Protein AF-A0A924BL95-F1 (afdb_monomer_lite)

pLDDT: mean 71.08, std 19.78, range [22.72, 91.12]

Secondary structure (DSSP, 8-state):
-HHHHHHHHHHHHHHHH-HHHHHHHHT---HHHHHHHHHHTTS-GGG--HHHHHHHHHHHTS--HHHHHHHHHHHHHHHHHHHHHH--HHHHHHHHHHHHHHHHHSS-HHHHHHHHHHHHHHHHHHTTS-----S-----------TTSHHHHTTS--

Foldseek 3Di:
DLLLVLLVVLVVCCCVPPVPLQCVLQVHPPPVVSVVLSVLLSDDPVPDDPVSVVSLVSLCVRPGPSSVSSVLSVQVVVLVVVCVVVVDPVSSVVSLVVSLVVQCPDPRVSSNVSSVVVVVVVVVVCVVPDDDDPDDDDDDDDDDDDDPVVVVVPPPDD

Sequence (158 aa):
AMAVDAMDKVRQTEMRDDPGAVTKALGTTDRKTLKGLMWSMRKNPRGWSQRQANTMHWLQHSGLKSARAWRLKMALREVYARAAVTNDQHLARTDLCAWLSWARRTRLEACRKLAKTLSDRAEAGGRRQLSWPPGDNYPGRWRRGNVLMVRVMFLFFP

Structure (mmCIF, N/CA/C/O backbone):
data_AF-A0A924BL95-F1
#
_entry.id   AF-A0A924BL95-F1
#
loop_
_atom_site.group_PDB
_atom_site.id
_atom_site.type_symbol
_atom_site.label_atom_id
_atom_site.label_alt_id
_atom_site.label_comp_id
_atom_site.label_asym_id
_atom_site.label_entity_id
_atom_site.label_seq_id
_atom_site.pdbx_PDB_ins_code
_atom_site.Cartn_x
_atom_site.Cartn_y
_atom_site.Cartn_z
_atom_site.occupancy
_atom_site.B_iso_or_equiv
_atom_site.auth_seq_id
_atom_site.auth_comp_id
_atom_site.auth_asym_id
_atom_site.auth_atom_id
_atom_site.pdbx_PDB_model_num
ATOM 1 N N . ALA A 1 1 ? 3.548 9.789 -4.641 1.00 65.25 1 ALA A N 1
ATOM 2 C CA . ALA A 1 1 ? 2.148 10.166 -4.345 1.00 65.25 1 ALA A CA 1
ATOM 3 C C . ALA A 1 1 ? 1.212 8.946 -4.335 1.00 65.25 1 ALA A C 1
ATOM 5 O O . ALA A 1 1 ? 0.928 8.435 -3.262 1.00 65.25 1 ALA A O 1
ATOM 6 N N . MET A 1 2 ? 0.867 8.356 -5.488 1.00 82.25 2 MET A N 1
ATOM 7 C CA . MET A 1 2 ? -0.244 7.384 -5.614 1.00 82.25 2 MET A CA 1
ATOM 8 C C . MET A 1 2 ? -0.215 6.145 -4.699 1.00 82.25 2 MET A C 1
ATOM 10 O O . MET A 1 2 ? -1.260 5.705 -4.227 1.00 82.25 2 MET A O 1
ATOM 14 N N . ALA A 1 3 ? 0.959 5.563 -4.436 1.00 82.12 3 ALA A N 1
ATOM 15 C CA . ALA A 1 3 ? 1.065 4.393 -3.558 1.00 82.12 3 ALA A CA 1
ATOM 16 C C . ALA A 1 3 ? 0.821 4.735 -2.078 1.00 82.12 3 ALA A C 1
ATOM 18 O O . ALA A 1 3 ? 0.248 3.935 -1.338 1.00 82.12 3 ALA A O 1
ATOM 19 N N . VAL A 1 4 ? 1.227 5.938 -1.656 1.00 84.06 4 VAL A N 1
ATOM 20 C CA . VAL A 1 4 ? 0.926 6.466 -0.318 1.00 84.06 4 VAL A CA 1
ATOM 21 C C . VAL A 1 4 ? -0.572 6.739 -0.205 1.00 84.06 4 VAL A C 1
ATOM 23 O O . VAL A 1 4 ? -1.169 6.342 0.789 1.00 84.06 4 VAL A O 1
ATOM 26 N N . ASP A 1 5 ? -1.188 7.313 -1.241 1.00 86.81 5 ASP A N 1
ATOM 27 C CA . ASP A 1 5 ? -2.624 7.625 -1.255 1.00 86.81 5 ASP A CA 1
ATOM 28 C C . ASP A 1 5 ? -3.493 6.362 -1.226 1.00 86.81 5 ASP A C 1
ATOM 30 O O . ASP A 1 5 ? -4.484 6.295 -0.499 1.00 86.81 5 ASP A O 1
ATOM 34 N N . ALA A 1 6 ? -3.113 5.326 -1.981 1.00 88.12 6 ALA A N 1
ATOM 35 C CA . ALA A 1 6 ? -3.808 4.042 -1.964 1.00 88.12 6 ALA A CA 1
ATOM 36 C C . ALA A 1 6 ? -3.752 3.387 -0.575 1.00 88.12 6 ALA A C 1
ATOM 38 O O . ALA A 1 6 ? -4.776 2.931 -0.070 1.00 88.12 6 ALA A O 1
ATOM 39 N N . MET A 1 7 ? -2.577 3.388 0.064 1.00 89.88 7 MET A N 1
ATOM 40 C CA . MET A 1 7 ? -2.417 2.920 1.442 1.00 89.88 7 MET A CA 1
ATOM 41 C C . MET A 1 7 ? -3.247 3.767 2.418 1.00 89.88 7 MET A C 1
ATOM 43 O O . MET A 1 7 ? -3.901 3.217 3.302 1.00 89.88 7 MET A O 1
ATOM 47 N N . ASP A 1 8 ? -3.263 5.093 2.252 1.00 88.62 8 ASP A N 1
ATOM 48 C CA . ASP A 1 8 ? -4.007 5.981 3.143 1.00 88.62 8 ASP A CA 1
ATOM 49 C C . ASP A 1 8 ? -5.520 5.777 3.050 1.00 88.62 8 ASP A C 1
ATOM 51 O O . ASP A 1 8 ? -6.200 5.808 4.070 1.00 88.62 8 ASP A O 1
ATOM 55 N N . LYS A 1 9 ? -6.047 5.479 1.858 1.00 91.12 9 LYS A N 1
ATOM 56 C CA . LYS A 1 9 ? -7.458 5.106 1.681 1.00 91.12 9 LYS A CA 1
ATOM 57 C C . LYS A 1 9 ? -7.811 3.820 2.426 1.00 91.12 9 LYS A C 1
ATOM 59 O O . LYS A 1 9 ? -8.839 3.784 3.099 1.00 91.12 9 LYS A O 1
ATOM 64 N N . VAL A 1 10 ? -6.959 2.787 2.361 1.00 90.38 10 VAL A N 1
ATOM 65 C CA . VAL A 1 10 ? -7.163 1.546 3.142 1.00 90.38 10 VAL A CA 1
ATOM 66 C C . VAL A 1 10 ? -7.183 1.862 4.630 1.00 90.38 10 VAL A C 1
ATOM 68 O O . VAL A 1 10 ? -8.068 1.404 5.344 1.00 90.38 10 VAL A O 1
ATOM 71 N N . ARG A 1 11 ? -6.253 2.707 5.072 1.00 89.38 11 ARG A N 1
ATOM 72 C CA . ARG A 1 11 ? -6.160 3.145 6.457 1.00 89.38 11 ARG A CA 1
ATOM 73 C C . ARG A 1 11 ? -7.400 3.875 6.952 1.00 89.38 11 ARG A C 1
ATOM 75 O O . ARG A 1 11 ? -7.882 3.587 8.043 1.00 89.38 11 ARG A O 1
ATOM 82 N N . GLN A 1 12 ? -7.873 4.854 6.190 1.00 88.94 12 GLN A N 1
ATOM 83 C CA . GLN A 1 12 ? -9.066 5.619 6.546 1.00 88.94 12 GLN A CA 1
ATOM 84 C C . GLN A 1 12 ? -10.300 4.714 6.600 1.00 88.94 12 GLN A C 1
ATOM 86 O O . GLN A 1 12 ? -11.090 4.824 7.530 1.00 88.94 12 GLN A O 1
ATOM 91 N N . THR A 1 13 ? -10.416 3.790 5.643 1.00 90.19 13 THR A N 1
ATOM 92 C CA . THR A 1 13 ? -11.509 2.812 5.580 1.00 90.19 13 THR A CA 1
ATOM 93 C C . THR A 1 13 ? -11.476 1.873 6.783 1.00 90.19 13 THR A C 1
ATOM 95 O O . THR A 1 13 ? -12.479 1.716 7.459 1.00 90.19 13 THR A O 1
ATOM 98 N N . GLU A 1 14 ? -10.314 1.306 7.117 1.00 87.94 14 GLU A N 1
ATOM 99 C CA . GLU A 1 14 ? -10.175 0.403 8.265 1.00 87.94 14 GLU A CA 1
ATOM 100 C C . GLU A 1 14 ? -10.444 1.107 9.601 1.00 87.94 14 GLU A C 1
ATOM 102 O O . GLU A 1 14 ? -11.146 0.558 10.436 1.00 87.94 14 GLU A O 1
ATOM 107 N N . MET A 1 15 ? -9.972 2.344 9.786 1.00 85.88 15 MET A N 1
ATOM 108 C CA . MET A 1 15 ? -10.283 3.120 10.995 1.00 85.88 15 MET A CA 1
ATOM 109 C C . MET A 1 15 ? -11.765 3.482 11.129 1.00 85.88 15 MET A C 1
ATOM 111 O O . MET A 1 15 ? -12.234 3.696 12.244 1.00 85.88 15 MET A O 1
ATOM 115 N N . ARG A 1 16 ? -12.484 3.605 10.010 1.00 87.19 16 ARG A N 1
ATOM 116 C CA . ARG A 1 16 ? -13.921 3.893 9.999 1.00 87.19 16 ARG A CA 1
ATOM 117 C C . ARG A 1 16 ? -14.741 2.632 10.254 1.00 87.19 16 ARG A C 1
ATOM 119 O O . ARG A 1 16 ? -15.666 2.673 11.054 1.00 87.19 16 ARG A O 1
ATOM 126 N N . ASP A 1 17 ? -14.406 1.549 9.563 1.00 88.50 17 ASP A N 1
ATOM 127 C CA . ASP A 1 17 ? -15.214 0.331 9.533 1.00 88.50 17 ASP A CA 1
ATOM 128 C C . ASP A 1 17 ? -14.891 -0.604 10.713 1.00 88.50 17 ASP A C 1
ATOM 130 O O . ASP A 1 17 ? -15.770 -1.316 11.185 1.00 88.50 17 ASP A O 1
ATOM 134 N N . ASP A 1 18 ? -13.641 -0.613 11.193 1.00 86.00 18 ASP A N 1
ATOM 135 C CA . ASP A 1 18 ? -13.181 -1.509 12.261 1.00 86.00 18 ASP A CA 1
ATOM 136 C C . ASP A 1 18 ? -12.135 -0.846 13.187 1.00 86.00 18 ASP A C 1
ATOM 138 O O . ASP A 1 18 ? -10.962 -1.242 13.239 1.00 86.00 18 ASP A O 1
ATOM 142 N N . PRO A 1 19 ? -12.529 0.188 13.956 1.00 83.81 19 PRO A N 1
ATOM 143 C CA . PRO A 1 19 ? -11.633 0.814 14.924 1.00 83.81 19 PRO A CA 1
ATOM 144 C C . PRO A 1 19 ? -11.207 -0.153 16.043 1.00 83.81 19 PRO A C 1
ATOM 146 O O . PRO A 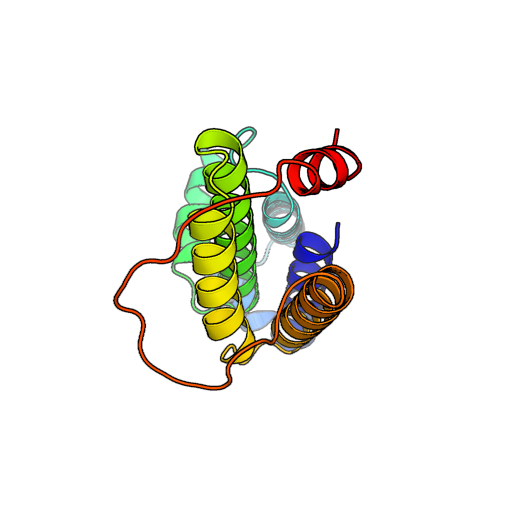1 19 ? -10.116 -0.001 16.593 1.00 83.81 19 PRO A O 1
ATOM 149 N N . GLY A 1 20 ? -12.036 -1.155 16.367 1.00 84.25 20 GLY A N 1
ATOM 150 C CA . GLY A 1 20 ? -11.777 -2.139 17.421 1.00 84.25 20 GLY A CA 1
ATOM 151 C C . GLY A 1 20 ? -10.634 -3.099 17.085 1.00 84.25 20 GLY A C 1
ATOM 152 O O . GLY A 1 20 ? -9.781 -3.362 17.933 1.00 84.25 20 GLY A O 1
ATOM 153 N N . ALA A 1 21 ? -10.543 -3.579 15.841 1.00 83.25 21 ALA A N 1
ATOM 154 C CA . ALA A 1 21 ? -9.395 -4.374 15.413 1.00 83.25 21 ALA A CA 1
ATOM 155 C C . ALA A 1 21 ? -8.095 -3.568 15.467 1.00 83.25 21 ALA A C 1
ATOM 157 O O . ALA A 1 21 ? -7.050 -4.116 15.822 1.00 83.25 21 ALA A O 1
ATOM 158 N N . VAL A 1 22 ? -8.150 -2.267 15.164 1.00 80.94 22 VAL A N 1
ATOM 159 C CA . VAL A 1 22 ? -6.969 -1.399 15.204 1.00 80.94 22 VAL A CA 1
ATOM 160 C C . VAL A 1 22 ? -6.486 -1.172 16.635 1.00 80.94 22 VAL A C 1
ATOM 162 O O . VAL A 1 22 ? -5.290 -1.313 16.893 1.00 80.94 22 VAL A O 1
ATOM 165 N N . THR A 1 23 ? -7.384 -0.874 17.579 1.00 83.38 23 THR A N 1
ATOM 166 C CA . THR A 1 23 ? -7.005 -0.729 18.995 1.00 83.38 23 THR A CA 1
ATOM 167 C C . THR A 1 23 ? -6.501 -2.044 19.581 1.00 83.38 23 THR A C 1
ATOM 169 O O . THR A 1 23 ? -5.477 -2.047 20.264 1.00 83.38 23 THR A O 1
ATOM 172 N N . LYS A 1 24 ? -7.144 -3.173 19.248 1.00 85.12 24 LYS A N 1
ATOM 173 C CA . LYS A 1 24 ? -6.713 -4.518 19.660 1.00 85.12 24 LYS A CA 1
ATOM 174 C C . LYS A 1 24 ? -5.323 -4.866 19.129 1.00 85.12 24 LYS A C 1
ATOM 176 O O . LYS A 1 24 ? -4.483 -5.333 19.890 1.00 85.12 24 LYS A O 1
ATOM 181 N N . ALA A 1 25 ? -5.063 -4.624 17.845 1.00 80.81 25 ALA A N 1
ATOM 182 C CA . ALA A 1 25 ? -3.774 -4.919 17.219 1.00 80.81 25 ALA A CA 1
ATOM 183 C C . ALA A 1 25 ? -2.632 -4.044 17.754 1.00 80.81 25 ALA A C 1
ATOM 185 O O . ALA A 1 25 ? -1.482 -4.474 17.763 1.00 80.81 25 ALA A O 1
ATOM 186 N N . LEU A 1 26 ? -2.941 -2.817 18.176 1.00 76.38 26 LEU A N 1
ATOM 187 C CA . LEU A 1 26 ? -1.956 -1.869 18.695 1.00 76.38 26 LEU A CA 1
ATOM 188 C C . LEU A 1 26 ? -1.823 -1.905 20.223 1.00 76.38 26 LEU A C 1
ATOM 190 O O . LEU A 1 26 ? -0.928 -1.253 20.756 1.00 76.38 26 LEU A O 1
ATOM 194 N N . GLY A 1 27 ? -2.694 -2.639 20.925 1.00 79.25 27 GLY A N 1
ATOM 195 C CA . GLY A 1 27 ? -2.685 -2.744 22.386 1.00 79.25 27 GLY A CA 1
ATOM 196 C C . GLY A 1 27 ? -2.891 -1.403 23.095 1.00 79.25 27 GLY A C 1
ATOM 197 O O . GLY A 1 27 ? -2.485 -1.241 24.242 1.00 79.25 27 GLY A O 1
ATOM 198 N N . THR A 1 28 ? -3.469 -0.413 22.409 1.00 77.31 28 THR A N 1
ATOM 199 C CA . THR A 1 28 ? -3.665 0.931 22.950 1.00 77.31 28 THR A CA 1
ATOM 200 C C . THR A 1 28 ? -4.964 1.546 22.451 1.00 77.31 28 THR A C 1
ATOM 202 O O . THR A 1 28 ? -5.339 1.428 21.283 1.00 77.31 28 THR A O 1
ATOM 205 N N . THR A 1 29 ? -5.645 2.234 23.360 1.00 79.25 29 THR A N 1
ATOM 206 C CA . THR A 1 29 ? -6.827 3.055 23.084 1.00 79.25 29 THR A CA 1
ATOM 207 C C . THR A 1 29 ? -6.487 4.545 23.032 1.00 79.25 29 THR A C 1
ATOM 209 O O . THR A 1 29 ? -7.352 5.355 22.692 1.00 79.25 29 THR A O 1
ATOM 212 N N . ASP A 1 30 ? -5.232 4.930 23.310 1.00 83.94 30 ASP A N 1
ATOM 213 C CA . ASP A 1 30 ? -4.817 6.329 23.257 1.00 83.94 30 ASP A CA 1
ATOM 214 C C . ASP A 1 30 ? -4.840 6.848 21.815 1.00 83.94 30 ASP A C 1
ATOM 216 O O . ASP A 1 30 ? -4.009 6.518 20.962 1.00 83.94 30 ASP A O 1
ATOM 220 N N . ARG A 1 31 ? -5.790 7.746 21.557 1.00 79.69 31 ARG A N 1
ATOM 221 C CA . ARG A 1 31 ? -6.015 8.355 20.248 1.00 79.69 31 ARG A CA 1
ATOM 222 C C . ARG A 1 31 ? -4.790 9.117 19.737 1.00 79.69 31 ARG A C 1
ATOM 224 O O . ARG A 1 31 ? -4.595 9.158 18.519 1.00 79.69 31 ARG A O 1
ATOM 231 N N . LYS A 1 32 ? -3.976 9.726 20.610 1.00 82.62 32 LYS A N 1
ATOM 232 C CA . LYS A 1 32 ? -2.763 10.449 20.184 1.00 82.62 32 LYS A CA 1
ATOM 233 C C . LYS A 1 32 ? -1.706 9.471 19.678 1.00 82.62 32 LYS A C 1
ATOM 235 O O . LYS A 1 32 ? -1.202 9.654 18.568 1.00 82.62 32 LYS A O 1
ATOM 240 N N . THR A 1 33 ? -1.446 8.405 20.431 1.00 78.94 33 THR A N 1
ATOM 241 C CA . THR A 1 33 ? -0.533 7.326 20.035 1.00 78.94 33 THR A CA 1
ATOM 242 C C . THR A 1 33 ? -0.994 6.652 18.743 1.00 78.94 33 THR A C 1
ATOM 244 O O . THR A 1 33 ? -0.213 6.556 17.797 1.00 78.94 33 THR A O 1
ATOM 247 N N . LEU A 1 34 ? -2.279 6.293 18.631 1.00 78.38 34 LEU A N 1
ATOM 248 C CA . LEU A 1 34 ? -2.850 5.709 17.410 1.00 78.38 34 LEU A CA 1
ATOM 249 C C . LEU A 1 34 ? -2.634 6.614 16.191 1.00 78.38 34 LEU A C 1
ATOM 251 O O . LEU A 1 34 ? -2.121 6.169 15.165 1.00 78.38 34 LEU A O 1
ATOM 255 N N . LYS A 1 35 ? -2.968 7.907 16.294 1.00 79.00 35 LYS A N 1
ATOM 256 C CA . LYS A 1 35 ? -2.757 8.867 15.199 1.00 79.00 35 LYS A CA 1
ATOM 257 C C . LYS A 1 35 ? -1.278 9.014 14.839 1.00 79.00 35 LYS A C 1
ATOM 259 O O . LYS A 1 35 ? -0.956 9.043 13.653 1.00 79.00 35 LYS A O 1
ATOM 264 N N . GLY A 1 36 ? -0.389 9.072 15.830 1.00 81.69 36 GLY A N 1
ATOM 265 C CA . GLY A 1 36 ? 1.057 9.157 15.616 1.00 81.69 36 GLY A CA 1
ATOM 266 C C . GLY A 1 36 ? 1.618 7.944 14.867 1.00 81.69 36 GLY A C 1
ATOM 267 O O . GLY A 1 36 ? 2.396 8.108 13.927 1.00 81.69 36 GLY A O 1
ATOM 268 N N . LEU A 1 37 ? 1.168 6.737 15.218 1.00 76.19 37 LEU A N 1
ATOM 269 C CA . LEU A 1 37 ? 1.545 5.487 14.547 1.00 76.19 37 LEU A CA 1
ATOM 270 C C . LEU A 1 37 ? 0.978 5.393 13.128 1.00 76.19 37 LEU A C 1
ATOM 272 O O . LEU A 1 37 ? 1.675 5.046 12.177 1.00 76.19 37 LEU A O 1
ATOM 276 N N . MET A 1 38 ? -0.277 5.785 12.945 1.00 78.62 38 MET A N 1
ATOM 277 C CA . MET A 1 38 ? -0.883 5.848 11.618 1.00 78.62 38 MET A CA 1
ATOM 278 C C . MET A 1 38 ? -0.190 6.874 10.715 1.00 78.62 38 MET A C 1
ATOM 280 O O . MET A 1 38 ? -0.079 6.671 9.504 1.00 78.62 38 MET A O 1
ATOM 284 N N . TRP A 1 39 ? 0.309 7.969 11.286 1.00 80.25 39 TRP A N 1
ATOM 285 C CA . TRP A 1 39 ? 1.091 8.949 10.547 1.00 80.25 39 TRP A CA 1
ATOM 286 C C . TRP A 1 39 ? 2.507 8.444 10.238 1.00 80.25 39 TRP A C 1
ATOM 288 O O . TRP A 1 39 ? 3.014 8.682 9.139 1.00 80.25 39 TRP A O 1
ATOM 298 N N . SER A 1 40 ? 3.127 7.671 11.139 1.00 78.06 40 SER A N 1
ATOM 299 C CA . SER A 1 40 ? 4.441 7.066 10.889 1.00 78.06 40 SER A CA 1
ATOM 300 C C . SER A 1 40 ? 4.416 6.070 9.719 1.00 78.06 40 SER A C 1
ATOM 302 O O . SER A 1 40 ? 5.376 6.042 8.949 1.00 78.06 40 SER A O 1
ATOM 304 N N . MET A 1 41 ? 3.297 5.369 9.467 1.00 77.31 41 MET A N 1
ATOM 305 C CA . MET A 1 41 ? 3.117 4.512 8.275 1.00 77.31 41 MET A CA 1
ATOM 306 C C . MET A 1 41 ? 3.308 5.254 6.944 1.00 77.31 41 MET A C 1
ATOM 308 O O . MET A 1 41 ? 3.696 4.657 5.931 1.00 77.31 41 MET A O 1
ATOM 312 N N . ARG A 1 42 ? 3.011 6.557 6.898 1.00 79.69 42 ARG A N 1
ATOM 313 C CA . ARG A 1 42 ? 3.187 7.358 5.678 1.00 79.69 42 ARG A CA 1
ATOM 314 C C . ARG A 1 42 ? 4.666 7.618 5.394 1.00 79.69 42 ARG A C 1
ATOM 316 O O . ARG A 1 42 ? 5.044 7.671 4.223 1.00 79.69 42 ARG A O 1
ATOM 323 N N . LYS A 1 43 ? 5.490 7.705 6.441 1.00 76.56 43 LYS A N 1
ATOM 324 C CA . LYS A 1 43 ? 6.922 8.000 6.354 1.00 76.56 43 LYS A CA 1
ATOM 325 C C . LYS A 1 43 ? 7.739 6.840 5.784 1.00 76.56 43 LYS A C 1
ATOM 327 O O . LYS A 1 43 ? 7.322 5.683 5.757 1.00 76.56 43 LYS A O 1
ATOM 332 N N . ASN A 1 44 ? 8.930 7.198 5.322 1.00 69.56 44 ASN A N 1
ATOM 333 C CA . ASN A 1 44 ? 9.987 6.290 4.900 1.00 69.56 44 ASN A CA 1
ATOM 334 C C . ASN A 1 44 ? 10.740 5.740 6.135 1.00 69.56 44 ASN A C 1
ATOM 336 O O . ASN A 1 44 ? 11.086 6.554 6.995 1.00 69.56 44 ASN A O 1
ATOM 340 N N . PRO A 1 45 ? 11.050 4.427 6.212 1.00 68.62 45 PRO A N 1
ATOM 341 C CA . PRO A 1 45 ? 11.780 3.833 7.339 1.00 68.62 45 PRO A CA 1
ATOM 342 C C . PRO A 1 45 ? 13.132 4.478 7.670 1.00 68.62 45 PRO A C 1
ATOM 344 O O . PRO A 1 45 ? 13.547 4.443 8.822 1.00 68.62 45 PRO A O 1
ATOM 347 N N . ARG A 1 46 ? 13.806 5.112 6.695 1.00 68.25 46 ARG A N 1
ATOM 348 C CA . ARG A 1 46 ? 15.121 5.758 6.900 1.00 68.25 46 ARG A CA 1
ATOM 349 C C . ARG A 1 46 ? 15.139 6.865 7.970 1.00 68.25 46 ARG A C 1
ATOM 351 O O . ARG A 1 46 ? 16.217 7.242 8.399 1.00 68.25 46 ARG A O 1
ATOM 358 N N . GLY A 1 47 ? 13.983 7.391 8.382 1.00 66.81 47 GLY A N 1
ATOM 359 C CA . GLY A 1 47 ? 13.874 8.452 9.394 1.00 66.81 47 GLY A CA 1
ATOM 360 C C . GLY A 1 47 ? 13.104 8.044 10.649 1.00 66.81 47 GLY A C 1
ATOM 361 O O . GLY A 1 47 ? 12.480 8.900 11.276 1.00 66.81 47 GLY A O 1
ATOM 362 N N . TRP A 1 48 ? 13.032 6.749 10.962 1.00 73.94 48 TRP A N 1
ATOM 363 C CA . TRP A 1 48 ? 12.291 6.265 12.127 1.00 73.94 48 TRP A CA 1
ATOM 364 C C . TRP A 1 48 ? 13.145 6.238 13.386 1.00 73.94 48 TRP A C 1
ATOM 366 O O . TRP A 1 48 ? 14.293 5.807 13.365 1.00 73.94 48 TRP A O 1
ATOM 376 N N . SER A 1 49 ? 12.544 6.640 14.505 1.00 79.12 49 SER A N 1
ATOM 377 C CA . SER A 1 49 ? 13.116 6.354 15.819 1.00 79.12 49 SER A CA 1
ATOM 378 C C . SER A 1 49 ? 12.984 4.864 16.152 1.00 79.12 49 SER A C 1
ATOM 380 O O . SER A 1 49 ? 12.087 4.181 15.648 1.00 79.12 49 SER A O 1
ATOM 382 N N . GLN A 1 50 ? 13.816 4.360 17.066 1.00 78.50 50 GLN A N 1
ATOM 383 C CA . GLN A 1 50 ? 13.779 2.955 17.496 1.00 78.50 50 GLN A CA 1
ATOM 384 C C . GLN A 1 50 ? 12.380 2.518 17.964 1.00 78.50 50 GLN A C 1
ATOM 386 O O . GLN A 1 50 ? 11.909 1.426 17.646 1.00 78.50 50 GLN A O 1
ATOM 391 N N . ARG A 1 51 ? 11.665 3.407 18.664 1.00 73.38 51 ARG A N 1
ATOM 392 C CA . ARG A 1 51 ? 10.291 3.163 19.126 1.00 73.38 51 ARG A CA 1
ATOM 393 C C . ARG A 1 51 ? 9.307 3.015 17.962 1.00 73.38 51 ARG A C 1
ATOM 395 O O . ARG A 1 51 ? 8.427 2.157 18.009 1.00 73.38 51 ARG A O 1
ATOM 402 N N . GLN A 1 52 ? 9.463 3.818 16.908 1.00 73.75 52 GLN A N 1
ATOM 403 C CA . GLN A 1 52 ? 8.650 3.718 15.692 1.00 73.75 52 GLN A CA 1
ATOM 404 C C . GLN A 1 52 ? 8.960 2.434 14.918 1.00 73.75 52 GLN A C 1
ATOM 406 O O . GLN A 1 52 ? 8.027 1.770 14.472 1.00 73.75 52 GLN A O 1
ATOM 411 N N . ALA A 1 53 ? 10.238 2.055 14.818 1.00 78.06 53 ALA A N 1
ATOM 412 C CA . ALA A 1 53 ? 10.662 0.813 14.176 1.00 78.06 53 ALA A CA 1
ATOM 413 C C . ALA A 1 53 ? 10.112 -0.425 14.900 1.00 78.06 53 ALA A C 1
ATOM 415 O O . ALA A 1 53 ? 9.517 -1.287 14.257 1.00 78.06 53 ALA A O 1
ATOM 416 N N . ASN A 1 54 ? 10.212 -0.472 16.233 1.00 75.75 54 ASN A N 1
ATOM 417 C CA . ASN A 1 54 ? 9.655 -1.563 17.036 1.00 75.75 54 ASN A CA 1
ATOM 418 C C . ASN A 1 54 ? 8.125 -1.632 16.903 1.00 75.75 54 ASN A C 1
ATOM 420 O O . ASN A 1 54 ? 7.559 -2.689 16.642 1.00 75.75 54 ASN A O 1
ATOM 424 N N . THR A 1 55 ? 7.438 -0.489 16.975 1.00 72.81 55 THR A N 1
ATOM 425 C CA . THR A 1 55 ? 5.978 -0.489 16.803 1.00 72.81 55 THR A CA 1
ATOM 426 C C . THR A 1 55 ? 5.576 -0.961 15.407 1.00 72.81 55 THR A C 1
ATOM 428 O O . THR A 1 55 ? 4.636 -1.739 15.262 1.00 72.81 55 THR A O 1
ATOM 431 N N . MET A 1 56 ? 6.309 -0.551 14.368 1.00 75.62 56 MET A N 1
ATOM 432 C CA . MET A 1 56 ? 6.046 -1.030 13.016 1.00 75.62 56 MET A CA 1
ATOM 433 C C . MET A 1 56 ? 6.364 -2.518 12.853 1.00 75.62 56 MET A C 1
ATOM 435 O O . MET A 1 56 ? 5.688 -3.199 12.087 1.00 75.62 56 MET A O 1
ATOM 439 N N . HIS A 1 57 ? 7.381 -3.040 13.540 1.00 73.94 57 HIS A N 1
ATOM 440 C CA . HIS A 1 57 ? 7.684 -4.469 13.540 1.00 73.94 57 HIS A CA 1
ATOM 441 C C . HIS A 1 57 ? 6.464 -5.276 13.998 1.00 73.94 57 HIS A C 1
ATOM 443 O O . HIS A 1 57 ? 6.007 -6.152 13.268 1.00 73.94 57 HIS A O 1
ATOM 449 N N . TRP A 1 58 ? 5.853 -4.915 15.127 1.00 71.56 58 TRP A N 1
ATOM 450 C CA . TRP A 1 58 ? 4.626 -5.564 15.606 1.00 71.56 58 TRP A CA 1
ATOM 451 C C . TRP A 1 58 ? 3.443 -5.367 14.659 1.00 71.56 58 TRP A C 1
ATOM 453 O O . TRP A 1 58 ? 2.718 -6.306 14.334 1.00 71.56 58 TRP A O 1
ATOM 463 N N . LEU A 1 59 ? 3.290 -4.157 14.130 1.00 73.88 59 LEU A N 1
ATOM 464 C CA . LEU A 1 59 ? 2.184 -3.809 13.247 1.00 73.88 59 LEU A CA 1
ATOM 465 C C . LEU A 1 59 ? 2.222 -4.556 11.909 1.00 73.88 59 LEU A C 1
ATOM 467 O O . LEU A 1 59 ? 1.176 -4.938 11.393 1.00 73.88 59 LEU A O 1
ATOM 471 N N . GLN A 1 60 ? 3.407 -4.829 11.362 1.00 72.31 60 GLN A N 1
ATOM 472 C CA . GLN A 1 60 ? 3.584 -5.629 10.141 1.00 72.31 60 GLN A CA 1
ATOM 473 C C . GLN A 1 60 ? 3.172 -7.096 10.297 1.00 72.31 60 GLN A C 1
ATOM 475 O O . GLN A 1 60 ? 2.865 -7.745 9.289 1.00 72.31 60 GLN A O 1
ATOM 480 N N . HIS A 1 61 ? 3.186 -7.596 11.533 1.00 69.94 61 HIS A N 1
ATOM 481 C CA . HIS A 1 61 ? 2.742 -8.938 11.900 1.00 69.94 61 HIS A CA 1
ATOM 482 C C . HIS A 1 61 ? 1.269 -8.968 12.335 1.00 69.94 61 HIS A C 1
ATOM 484 O O . HIS A 1 61 ? 0.715 -10.041 12.554 1.00 69.94 61 HIS A O 1
ATOM 490 N N . SER A 1 62 ? 0.606 -7.809 12.410 1.00 76.31 62 SER A N 1
ATOM 491 C CA . SER A 1 62 ? -0.829 -7.737 12.680 1.00 76.31 62 SER A CA 1
ATOM 492 C C . SER A 1 62 ? -1.670 -8.183 11.476 1.00 76.31 62 SER A C 1
ATOM 494 O O . SER A 1 62 ? -1.260 -8.076 10.316 1.00 76.31 62 SER A O 1
ATOM 496 N N . GLY A 1 63 ? -2.902 -8.620 11.747 1.00 76.38 63 GLY A N 1
ATOM 497 C CA . GLY A 1 63 ? -3.897 -8.956 10.722 1.00 76.38 63 GLY A CA 1
ATOM 498 C C . GLY A 1 63 ? -4.515 -7.749 10.002 1.00 76.38 63 GLY A C 1
ATOM 499 O O . GLY A 1 63 ? -5.435 -7.934 9.205 1.00 76.38 63 GLY A O 1
ATOM 500 N N . LEU A 1 64 ? -4.043 -6.525 10.270 1.00 85.19 64 LEU A N 1
ATOM 501 C CA . LEU A 1 64 ? -4.654 -5.303 9.754 1.00 85.19 64 LEU A CA 1
ATOM 502 C C . LEU A 1 64 ? -4.493 -5.159 8.234 1.00 85.19 64 LEU A C 1
ATOM 504 O O . LEU A 1 64 ? -3.425 -5.371 7.643 1.00 85.19 64 LEU A O 1
ATOM 508 N N . LYS A 1 65 ? -5.558 -4.685 7.592 1.00 88.94 65 LYS A N 1
ATOM 509 C CA . LYS A 1 65 ? -5.602 -4.301 6.178 1.00 88.94 65 LYS A CA 1
ATOM 510 C C . LYS A 1 65 ? -4.615 -3.168 5.897 1.00 88.94 65 LYS A C 1
ATOM 512 O O . LYS A 1 65 ? -3.922 -3.224 4.880 1.00 88.94 65 LYS A O 1
ATOM 517 N N . SER A 1 66 ? -4.487 -2.187 6.797 1.00 87.00 66 SER A N 1
ATOM 518 C CA . SER A 1 66 ? -3.514 -1.087 6.679 1.00 87.00 66 SER A CA 1
ATOM 519 C C . SER A 1 66 ? -2.074 -1.586 6.687 1.00 87.00 66 SER A C 1
ATOM 521 O O . SER A 1 66 ? -1.259 -1.124 5.887 1.00 87.00 66 SER A O 1
ATOM 523 N N . ALA A 1 67 ? -1.761 -2.565 7.542 1.00 85.00 67 ALA A N 1
ATOM 524 C CA . ALA A 1 67 ? -0.434 -3.171 7.599 1.00 85.00 67 ALA A CA 1
ATOM 525 C C . ALA A 1 67 ? -0.108 -3.911 6.293 1.00 85.00 67 ALA A C 1
ATOM 527 O O . ALA A 1 67 ? 0.963 -3.725 5.710 1.00 85.00 67 ALA A O 1
ATOM 528 N N . ARG A 1 68 ? -1.065 -4.677 5.755 1.00 84.31 68 ARG A N 1
ATOM 529 C CA . ARG A 1 68 ? -0.923 -5.327 4.444 1.00 84.31 68 ARG A CA 1
ATOM 530 C C . ARG A 1 68 ? -0.757 -4.315 3.304 1.00 84.31 68 ARG A C 1
ATOM 532 O O . ARG A 1 68 ? 0.097 -4.511 2.439 1.00 84.31 68 ARG A O 1
ATOM 539 N N . ALA A 1 69 ? -1.523 -3.224 3.310 1.00 89.19 69 ALA A N 1
ATOM 540 C CA . ALA A 1 69 ? -1.391 -2.147 2.327 1.00 89.19 69 ALA A CA 1
ATOM 541 C C . ALA A 1 69 ? -0.010 -1.476 2.394 1.00 89.19 69 ALA A C 1
ATOM 543 O O . ALA A 1 69 ? 0.592 -1.180 1.361 1.00 89.19 69 ALA A O 1
ATOM 544 N N . TRP A 1 70 ? 0.520 -1.278 3.603 1.00 86.75 70 TRP A N 1
ATOM 545 C CA . TRP A 1 70 ? 1.858 -0.732 3.810 1.00 86.75 70 TRP A CA 1
ATOM 546 C C . TRP A 1 70 ? 2.948 -1.663 3.258 1.00 86.75 70 TRP A C 1
ATOM 548 O O . TRP A 1 70 ? 3.847 -1.192 2.562 1.00 86.75 70 TRP A O 1
ATOM 558 N N . ARG A 1 71 ? 2.831 -2.984 3.462 1.00 84.62 71 ARG A N 1
ATOM 559 C CA . ARG A 1 71 ? 3.758 -3.973 2.873 1.00 84.62 71 ARG A CA 1
ATOM 560 C C . ARG A 1 71 ? 3.747 -3.908 1.349 1.00 84.62 71 ARG A C 1
ATOM 562 O O . ARG A 1 71 ? 4.804 -3.904 0.727 1.00 84.62 71 ARG A O 1
ATOM 569 N N . LEU A 1 72 ? 2.566 -3.772 0.746 1.00 86.88 72 LEU A N 1
ATOM 570 C CA . LEU A 1 72 ? 2.443 -3.628 -0.704 1.00 86.88 72 LEU A CA 1
ATOM 571 C C . LEU A 1 72 ? 3.100 -2.330 -1.213 1.00 86.88 72 LEU A C 1
ATOM 573 O O . LEU A 1 72 ? 3.776 -2.349 -2.243 1.00 86.88 72 LEU A O 1
ATOM 577 N N . LYS A 1 73 ? 2.958 -1.222 -0.468 1.00 88.12 73 LYS A N 1
ATOM 578 C CA . LYS A 1 73 ? 3.641 0.055 -0.744 1.00 88.12 73 LYS A CA 1
ATOM 579 C C . LYS A 1 73 ? 5.164 -0.098 -0.688 1.00 88.12 73 LYS A C 1
ATOM 581 O O . LYS A 1 73 ? 5.858 0.414 -1.563 1.00 88.12 73 LYS A O 1
ATOM 586 N N . MET A 1 74 ? 5.681 -0.777 0.335 1.00 85.88 74 MET A N 1
ATOM 587 C CA . MET A 1 74 ? 7.119 -1.016 0.489 1.00 85.88 74 MET A CA 1
ATOM 588 C C . MET A 1 74 ? 7.668 -1.923 -0.609 1.00 85.88 74 MET A C 1
ATOM 590 O O . MET A 1 74 ? 8.696 -1.599 -1.189 1.00 85.88 74 MET A O 1
ATOM 594 N N . ALA A 1 75 ? 6.947 -2.986 -0.970 1.00 85.62 75 ALA A N 1
ATOM 595 C CA . ALA A 1 75 ? 7.338 -3.855 -2.074 1.00 85.62 75 ALA A CA 1
ATOM 596 C C . ALA A 1 75 ? 7.440 -3.083 -3.400 1.00 85.62 75 ALA A C 1
ATOM 598 O O . ALA A 1 75 ? 8.409 -3.251 -4.130 1.00 85.62 75 ALA A O 1
ATOM 599 N N . LEU A 1 76 ? 6.495 -2.175 -3.687 1.00 87.62 76 LEU A N 1
ATOM 600 C CA . LEU A 1 76 ? 6.561 -1.339 -4.893 1.00 87.62 76 LEU A CA 1
ATOM 601 C C . LEU A 1 76 ? 7.797 -0.441 -4.889 1.00 87.62 76 LEU A C 1
ATOM 603 O O . LEU A 1 76 ? 8.458 -0.258 -5.906 1.00 87.62 76 LEU A O 1
ATOM 607 N N . ARG A 1 77 ? 8.107 0.138 -3.732 1.00 85.44 77 ARG A N 1
ATOM 608 C CA . ARG A 1 77 ? 9.295 0.965 -3.576 1.00 85.44 77 ARG A CA 1
ATOM 609 C C . ARG A 1 77 ? 10.572 0.159 -3.816 1.00 85.44 77 ARG A C 1
ATOM 611 O O . ARG A 1 77 ? 11.471 0.678 -4.464 1.00 85.44 77 ARG A O 1
ATOM 618 N N . GLU A 1 78 ? 10.642 -1.071 -3.321 1.00 85.25 78 GLU A N 1
ATOM 619 C CA . GLU A 1 78 ? 11.792 -1.953 -3.533 1.00 85.25 78 GLU A CA 1
ATOM 620 C C . GLU A 1 78 ? 11.976 -2.293 -5.016 1.00 85.25 78 GLU A C 1
ATOM 622 O O . GLU A 1 78 ? 13.093 -2.279 -5.519 1.00 85.25 78 GLU A O 1
ATOM 627 N N . VAL A 1 79 ? 10.879 -2.522 -5.750 1.00 84.50 79 VAL A N 1
ATOM 628 C CA . VAL A 1 79 ? 10.913 -2.685 -7.215 1.00 84.50 79 VAL A CA 1
ATOM 629 C C . VAL A 1 79 ? 11.562 -1.470 -7.887 1.00 84.50 79 VAL A C 1
ATOM 631 O O . VAL A 1 79 ? 12.463 -1.632 -8.705 1.00 84.50 79 VAL A O 1
ATOM 634 N N . TYR A 1 80 ? 11.162 -0.250 -7.514 1.00 82.88 80 TYR A N 1
ATOM 635 C CA . TYR A 1 80 ? 11.762 0.967 -8.073 1.00 82.88 80 TYR A CA 1
ATOM 636 C C . TYR A 1 80 ? 13.215 1.185 -7.639 1.00 82.88 80 TYR A C 1
ATOM 638 O O . TYR A 1 80 ? 14.025 1.628 -8.448 1.00 82.88 80 TYR A O 1
ATOM 646 N N . ALA A 1 81 ? 13.558 0.873 -6.388 1.00 81.69 81 ALA A N 1
ATOM 647 C CA . ALA A 1 81 ? 14.923 0.997 -5.887 1.00 81.69 81 ALA A CA 1
ATOM 648 C C . ALA A 1 81 ? 15.872 0.040 -6.623 1.00 81.69 81 ALA A C 1
ATOM 650 O O . ALA A 1 81 ? 16.922 0.468 -7.096 1.00 81.69 81 ALA A O 1
ATOM 651 N N . ARG A 1 82 ? 15.468 -1.225 -6.802 1.00 76.50 82 ARG A N 1
ATOM 652 C CA . ARG A 1 82 ? 16.225 -2.208 -7.590 1.00 76.50 82 ARG A CA 1
ATOM 653 C C . ARG A 1 82 ? 16.355 -1.781 -9.048 1.00 76.50 82 ARG A C 1
ATOM 655 O O . ARG A 1 82 ? 17.457 -1.799 -9.585 1.00 76.50 82 ARG A O 1
ATOM 662 N N . ALA A 1 83 ? 15.272 -1.296 -9.656 1.00 80.56 83 ALA A N 1
ATOM 663 C CA . ALA A 1 83 ? 15.313 -0.764 -11.017 1.00 80.56 83 ALA A CA 1
ATOM 664 C C . ALA A 1 83 ? 16.312 0.399 -11.170 1.00 80.56 83 ALA A C 1
ATOM 666 O O . ALA A 1 83 ? 17.027 0.459 -12.168 1.00 80.56 83 ALA A O 1
ATOM 667 N N . ALA A 1 84 ? 16.389 1.296 -10.181 1.00 77.31 84 ALA A N 1
ATOM 668 C CA . ALA A 1 84 ? 17.322 2.422 -10.190 1.00 77.31 84 ALA A CA 1
ATOM 669 C C . ALA A 1 84 ? 18.791 1.987 -10.050 1.00 77.31 84 ALA A C 1
ATOM 671 O O . ALA A 1 84 ? 19.663 2.606 -10.651 1.00 77.31 84 ALA A O 1
ATOM 672 N N . VAL A 1 85 ? 19.066 0.927 -9.282 1.00 78.88 85 VAL A N 1
ATOM 673 C CA . VAL A 1 85 ? 20.428 0.404 -9.083 1.00 78.88 85 VAL A CA 1
ATOM 674 C C . VAL A 1 85 ? 20.900 -0.409 -10.286 1.00 78.88 85 VAL A C 1
ATOM 676 O O . VAL A 1 85 ? 22.022 -0.229 -10.746 1.00 78.88 85 VAL A O 1
ATOM 679 N N . THR A 1 86 ? 20.063 -1.310 -10.804 1.00 75.38 86 THR A N 1
ATOM 680 C CA . THR A 1 86 ? 20.468 -2.220 -11.884 1.00 75.38 86 THR A CA 1
ATOM 681 C C . THR A 1 86 ? 20.441 -1.543 -13.256 1.00 75.38 86 THR A C 1
ATOM 683 O O . THR A 1 86 ? 21.178 -1.953 -14.147 1.00 75.38 86 THR A O 1
ATOM 686 N N . ASN A 1 87 ? 19.591 -0.523 -13.446 1.00 76.56 87 ASN A N 1
ATOM 687 C CA . ASN A 1 87 ? 19.347 0.137 -14.737 1.00 76.56 87 ASN A CA 1
ATOM 688 C C . ASN A 1 87 ? 18.992 -0.846 -15.881 1.00 76.56 87 ASN A C 1
ATOM 690 O O . ASN A 1 87 ? 19.127 -0.535 -17.065 1.00 76.56 87 ASN A O 1
ATOM 694 N N . ASP A 1 88 ? 18.521 -2.046 -15.529 1.00 74.75 88 ASP A N 1
ATOM 695 C CA . ASP A 1 88 ? 18.066 -3.066 -16.465 1.00 74.75 88 ASP A CA 1
ATOM 696 C C . ASP A 1 88 ? 16.548 -2.970 -16.613 1.00 74.75 88 ASP A C 1
ATOM 698 O O . ASP A 1 88 ? 15.766 -3.248 -15.697 1.00 74.75 88 ASP A O 1
ATOM 702 N N . GLN A 1 89 ? 16.130 -2.580 -17.812 1.00 73.75 89 GLN A N 1
ATOM 703 C CA . GLN A 1 89 ? 14.730 -2.435 -18.176 1.00 73.75 89 GLN A CA 1
ATOM 704 C C . GLN A 1 89 ? 13.956 -3.758 -18.090 1.00 73.75 89 GLN A C 1
ATOM 706 O O . GLN A 1 89 ? 12.775 -3.751 -17.738 1.00 73.75 89 GLN A O 1
ATOM 711 N N . HIS A 1 90 ? 14.582 -4.884 -18.431 1.00 75.88 90 HIS A N 1
ATOM 712 C CA . HIS A 1 90 ? 13.928 -6.187 -18.413 1.00 75.88 90 HIS A CA 1
ATOM 713 C C . HIS A 1 90 ? 13.667 -6.643 -16.978 1.00 75.88 90 HIS A C 1
ATOM 715 O O . HIS A 1 90 ? 12.545 -7.045 -16.651 1.00 75.88 90 HIS A O 1
ATOM 721 N N . LEU A 1 91 ? 14.668 -6.497 -16.107 1.00 75.12 91 LEU A N 1
ATOM 722 C CA . LEU A 1 91 ? 14.536 -6.805 -14.686 1.00 75.12 91 LEU A CA 1
ATOM 723 C C . LEU A 1 91 ? 13.453 -5.930 -14.035 1.00 75.12 91 LEU A C 1
ATOM 725 O O . LEU A 1 91 ? 12.529 -6.448 -13.410 1.00 75.12 91 LEU A O 1
ATOM 729 N N . ALA A 1 92 ? 13.495 -4.615 -14.278 1.00 80.69 92 ALA A N 1
ATOM 730 C CA . ALA A 1 92 ? 12.522 -3.668 -13.739 1.00 80.69 92 ALA A CA 1
ATOM 731 C C . ALA A 1 92 ? 11.081 -3.977 -14.183 1.00 80.69 92 ALA A C 1
ATOM 733 O O . ALA A 1 92 ? 10.146 -3.910 -13.381 1.00 80.69 92 ALA A O 1
ATOM 734 N N . ARG A 1 93 ? 10.884 -4.343 -15.459 1.00 81.69 93 ARG A N 1
ATOM 735 C CA . ARG A 1 93 ? 9.571 -4.752 -15.987 1.00 81.69 93 ARG A CA 1
ATOM 736 C C . ARG A 1 93 ? 9.081 -6.042 -15.342 1.00 81.69 93 ARG A C 1
ATOM 738 O O . ARG A 1 93 ? 7.912 -6.113 -14.969 1.00 81.69 93 ARG A O 1
ATOM 745 N N . THR A 1 94 ? 9.958 -7.029 -15.189 1.00 82.00 94 THR A N 1
ATOM 746 C CA . THR A 1 94 ? 9.629 -8.322 -14.575 1.00 82.00 94 THR A CA 1
ATOM 747 C C . THR A 1 94 ? 9.202 -8.140 -13.120 1.00 82.00 94 THR A C 1
ATOM 749 O O . THR A 1 94 ? 8.124 -8.591 -12.726 1.00 82.00 94 THR A O 1
ATOM 752 N N . ASP A 1 95 ? 9.985 -7.388 -12.348 1.00 81.62 95 ASP A N 1
ATOM 753 C CA . ASP A 1 95 ? 9.688 -7.058 -10.955 1.00 81.62 95 ASP A CA 1
ATOM 754 C C . ASP A 1 95 ? 8.358 -6.297 -10.809 1.00 81.62 95 ASP A C 1
ATOM 756 O O . ASP A 1 95 ? 7.537 -6.610 -9.939 1.00 81.62 95 ASP A O 1
ATOM 760 N N . LEU A 1 96 ? 8.096 -5.330 -11.696 1.00 85.00 96 LEU A N 1
ATOM 761 C CA . LEU A 1 96 ? 6.833 -4.593 -11.708 1.00 85.00 96 LEU A CA 1
ATOM 762 C C . LEU A 1 96 ? 5.644 -5.496 -12.073 1.00 85.00 96 LEU A C 1
ATOM 764 O O . LEU A 1 96 ? 4.584 -5.384 -11.456 1.00 85.00 96 LEU A O 1
ATOM 768 N N . CYS A 1 97 ? 5.799 -6.416 -13.028 1.00 81.38 97 CYS A N 1
ATOM 769 C CA . CYS A 1 97 ? 4.749 -7.363 -13.417 1.00 81.38 97 CYS A CA 1
ATOM 770 C C . CYS A 1 97 ? 4.409 -8.345 -12.289 1.00 81.38 97 CYS A C 1
ATOM 772 O O . CYS A 1 97 ? 3.227 -8.610 -12.029 1.00 81.38 97 CYS A O 1
ATOM 774 N N . ALA A 1 98 ? 5.425 -8.848 -11.585 1.00 79.31 98 ALA A N 1
ATOM 775 C CA . ALA A 1 98 ? 5.244 -9.687 -10.407 1.00 79.31 98 ALA A CA 1
ATOM 776 C C . ALA A 1 98 ? 4.473 -8.930 -9.314 1.00 79.31 98 ALA A C 1
ATOM 778 O O . ALA A 1 98 ? 3.452 -9.417 -8.813 1.00 79.31 98 ALA A O 1
ATOM 779 N N . TRP A 1 99 ? 4.881 -7.689 -9.027 1.00 86.75 99 TRP A N 1
ATOM 780 C CA . TRP A 1 99 ? 4.188 -6.835 -8.065 1.00 86.75 99 TRP A CA 1
ATOM 781 C C . TRP A 1 99 ? 2.734 -6.550 -8.472 1.00 86.75 99 TRP A C 1
ATOM 783 O O . TRP A 1 99 ? 1.832 -6.671 -7.642 1.00 86.75 99 TRP A O 1
ATOM 793 N N . LEU A 1 100 ? 2.469 -6.238 -9.748 1.00 84.06 100 LEU A N 1
ATOM 794 C CA . LEU A 1 100 ? 1.114 -5.999 -10.264 1.00 84.06 100 LEU A CA 1
ATOM 795 C C . LEU A 1 100 ? 0.221 -7.234 -10.112 1.00 84.06 100 LEU A C 1
ATOM 797 O O . LEU A 1 100 ? -0.939 -7.118 -9.713 1.00 84.06 100 LEU A O 1
ATOM 801 N N . SER A 1 101 ? 0.759 -8.422 -10.381 1.00 77.75 101 SER A N 1
ATOM 802 C CA . SER A 1 101 ? 0.037 -9.688 -10.232 1.00 77.75 101 SER A CA 1
ATOM 803 C C . SER A 1 101 ? -0.371 -9.940 -8.781 1.00 77.75 101 SER A C 1
ATOM 805 O O . SER A 1 101 ? -1.494 -10.367 -8.511 1.00 77.75 101 SER A O 1
ATOM 807 N N . TRP A 1 102 ? 0.501 -9.623 -7.824 1.00 77.62 102 TRP A N 1
ATOM 808 C CA . TRP A 1 102 ? 0.170 -9.694 -6.400 1.00 77.62 102 TRP A CA 1
ATOM 809 C C . TRP A 1 102 ? -0.838 -8.621 -5.991 1.00 77.62 102 TRP A C 1
ATOM 811 O O . TRP A 1 102 ? -1.834 -8.934 -5.339 1.00 77.62 102 TRP A O 1
ATOM 821 N N . ALA A 1 103 ? -0.636 -7.375 -6.425 1.00 83.38 103 ALA A N 1
ATOM 822 C CA . ALA A 1 103 ? -1.500 -6.246 -6.099 1.00 83.38 103 ALA A CA 1
ATOM 823 C C . ALA A 1 103 ? -2.953 -6.465 -6.565 1.00 83.38 103 ALA A C 1
ATOM 825 O O . ALA A 1 103 ? -3.889 -6.193 -5.807 1.00 83.38 103 ALA A O 1
ATOM 826 N N . ARG A 1 104 ? -3.155 -7.029 -7.766 1.00 78.69 104 ARG A N 1
ATOM 827 C CA . ARG A 1 104 ? -4.486 -7.362 -8.312 1.00 78.69 104 ARG A CA 1
ATOM 828 C C . ARG A 1 104 ? -5.225 -8.422 -7.487 1.00 78.69 104 ARG A C 1
ATOM 830 O O . ARG A 1 104 ? -6.436 -8.302 -7.309 1.00 78.69 104 ARG A O 1
ATOM 837 N N . ARG A 1 105 ? -4.507 -9.412 -6.938 1.00 74.50 105 ARG A N 1
ATOM 838 C CA . ARG A 1 105 ? -5.074 -10.486 -6.094 1.00 74.50 105 ARG A CA 1
ATOM 839 C C . ARG A 1 105 ? -5.403 -10.037 -4.671 1.00 74.50 105 ARG A C 1
ATOM 841 O O . ARG A 1 105 ? -6.077 -10.758 -3.937 1.00 74.50 105 ARG A O 1
ATOM 848 N N . THR A 1 106 ? -4.957 -8.852 -4.254 1.00 79.81 106 THR A N 1
ATOM 849 C CA . THR A 1 106 ? -5.308 -8.346 -2.927 1.00 79.81 106 THR A CA 1
ATOM 850 C C . THR A 1 106 ? -6.816 -8.075 -2.817 1.00 79.81 106 THR A C 1
ATOM 852 O O . THR A 1 106 ? -7.475 -7.596 -3.746 1.00 79.81 106 THR A O 1
ATOM 855 N N . ARG A 1 107 ? -7.378 -8.343 -1.632 1.00 80.19 107 ARG A N 1
ATOM 856 C CA . ARG A 1 107 ? -8.763 -7.981 -1.269 1.00 80.19 107 ARG A CA 1
ATOM 857 C C . ARG A 1 107 ? -8.912 -6.491 -0.902 1.00 80.19 107 ARG A C 1
ATOM 859 O O . ARG A 1 107 ? -9.899 -6.103 -0.296 1.00 80.19 107 ARG A O 1
ATOM 866 N N . LEU A 1 108 ? -7.914 -5.662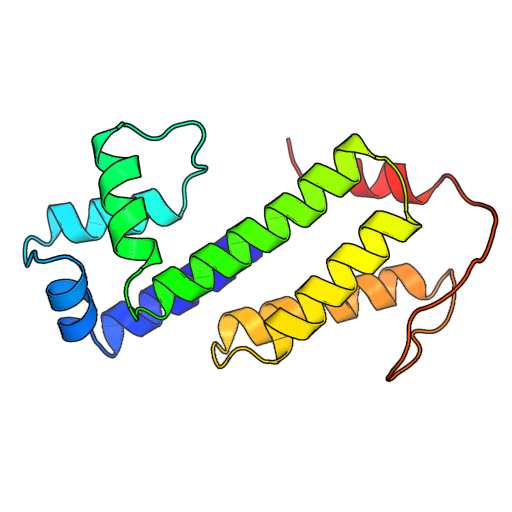 -1.217 1.00 87.75 108 LEU A N 1
ATOM 867 C CA . LEU A 1 108 ? -7.879 -4.240 -0.880 1.00 87.75 108 LEU A CA 1
ATOM 868 C C . LEU A 1 108 ? -8.214 -3.421 -2.128 1.00 87.75 108 LEU A C 1
ATOM 870 O O . LEU A 1 108 ? -7.394 -3.308 -3.041 1.00 87.75 108 LEU A O 1
ATOM 874 N N . GLU A 1 109 ? -9.408 -2.832 -2.177 1.00 87.88 109 GLU A N 1
ATOM 875 C CA . GLU A 1 109 ? -9.889 -2.142 -3.382 1.00 87.88 109 GLU A CA 1
ATOM 876 C C . GLU A 1 109 ? -8.983 -0.993 -3.829 1.00 87.88 109 GLU A C 1
ATOM 878 O O . GLU A 1 109 ? -8.707 -0.846 -5.019 1.00 87.88 109 GLU A O 1
ATOM 883 N N . ALA A 1 110 ? -8.475 -0.195 -2.886 1.00 89.38 110 ALA A N 1
ATOM 884 C CA . ALA A 1 110 ? -7.584 0.918 -3.202 1.00 89.38 110 ALA A CA 1
ATOM 885 C C . ALA A 1 110 ? -6.272 0.441 -3.852 1.00 89.38 110 ALA A C 1
ATOM 887 O O . ALA A 1 110 ? -5.787 1.062 -4.798 1.00 89.38 110 ALA A O 1
ATOM 888 N N . CYS A 1 111 ? -5.730 -0.694 -3.399 1.00 85.12 111 CYS A N 1
ATOM 889 C CA . CYS A 1 111 ? -4.537 -1.308 -3.980 1.00 85.12 111 CYS A CA 1
ATOM 890 C C . CYS A 1 111 ? -4.817 -1.902 -5.366 1.00 85.12 111 CYS A C 1
ATOM 892 O O . CYS A 1 111 ? -3.993 -1.757 -6.267 1.00 85.12 111 CYS A O 1
ATOM 894 N N . ARG A 1 112 ? -5.992 -2.510 -5.571 1.00 89.12 112 ARG A N 1
ATOM 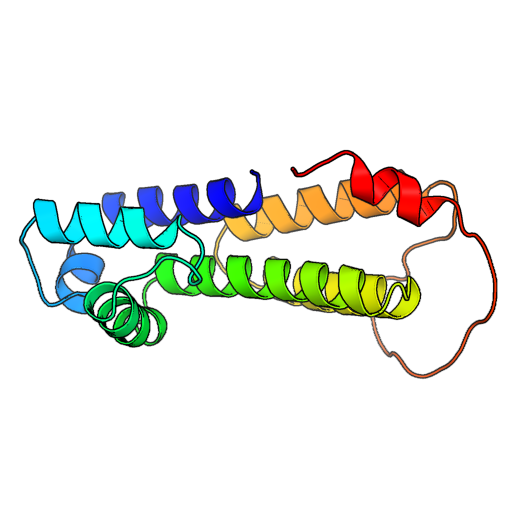895 C CA . ARG A 1 112 ? -6.413 -3.017 -6.885 1.00 89.12 112 ARG A CA 1
ATOM 896 C C . ARG A 1 112 ? -6.589 -1.887 -7.898 1.00 89.12 112 ARG A C 1
ATOM 898 O O . ARG A 1 112 ? -6.116 -2.007 -9.026 1.00 89.12 112 ARG A O 1
ATOM 905 N N . LYS A 1 113 ? -7.214 -0.777 -7.488 1.00 89.94 113 LYS A N 1
ATOM 906 C CA . LYS A 1 113 ? -7.351 0.435 -8.312 1.00 89.94 113 LYS A CA 1
ATOM 907 C C . LYS A 1 113 ? -5.979 0.987 -8.692 1.00 89.94 113 LYS A C 1
ATOM 909 O O . LYS A 1 113 ? -5.740 1.215 -9.870 1.00 89.94 113 LYS A O 1
ATOM 914 N N . LEU A 1 114 ? -5.057 1.098 -7.731 1.00 88.94 1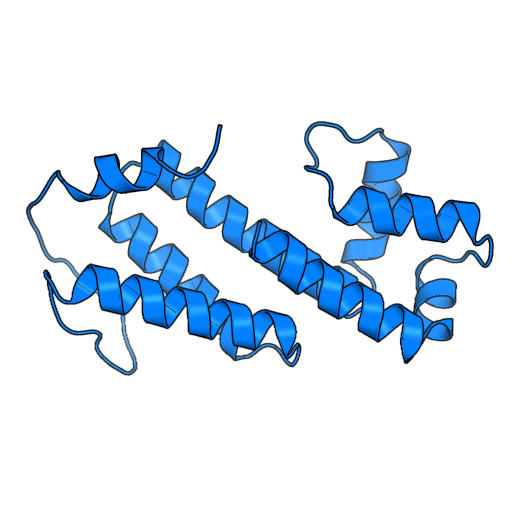14 LEU A N 1
ATOM 915 C CA . LEU A 1 114 ? -3.673 1.499 -8.003 1.00 88.94 114 LEU A CA 1
ATOM 916 C C . LEU A 1 114 ? -2.997 0.575 -9.025 1.00 88.94 114 LEU A C 1
ATOM 918 O O . LEU A 1 114 ? -2.386 1.064 -9.971 1.00 88.94 114 LEU A O 1
ATOM 922 N N . ALA A 1 115 ? -3.115 -0.744 -8.852 1.00 84.94 115 ALA A N 1
ATOM 923 C CA . ALA A 1 115 ? -2.536 -1.715 -9.774 1.00 84.94 115 ALA A CA 1
ATOM 924 C C . ALA A 1 115 ? -3.097 -1.555 -11.190 1.00 84.94 115 ALA A C 1
ATOM 926 O O . ALA A 1 115 ? -2.328 -1.551 -12.148 1.00 84.94 115 ALA A O 1
ATOM 927 N N . LYS A 1 116 ? -4.414 -1.362 -11.326 1.00 86.38 116 LYS A N 1
ATOM 928 C CA . LYS A 1 116 ? -5.048 -1.068 -12.615 1.00 86.38 116 LYS A CA 1
ATOM 929 C C . LYS A 1 116 ? -4.458 0.196 -13.236 1.00 86.38 116 LYS A C 1
ATOM 931 O O . LYS A 1 116 ? -3.917 0.128 -14.327 1.00 86.38 116 LYS A O 1
ATOM 936 N N . THR A 1 117 ? -4.425 1.305 -12.499 1.00 88.06 117 THR A N 1
ATOM 937 C CA . THR A 1 117 ? -3.895 2.570 -13.028 1.00 88.06 117 THR A CA 1
ATOM 938 C C . THR A 1 117 ? -2.413 2.482 -13.414 1.00 88.06 117 THR A C 1
ATOM 940 O O . THR A 1 117 ? -1.983 3.117 -14.372 1.00 88.06 117 THR A O 1
ATOM 943 N N . LEU A 1 118 ? -1.605 1.715 -12.676 1.00 85.31 118 LEU A N 1
ATOM 944 C CA . LEU A 1 118 ? -0.205 1.475 -13.035 1.00 85.31 118 LEU A CA 1
ATOM 945 C C . LEU A 1 118 ? -0.071 0.582 -14.275 1.00 85.31 118 LEU A C 1
ATOM 947 O O . LEU A 1 118 ? 0.816 0.830 -15.085 1.00 85.31 118 LEU A O 1
ATOM 951 N N . SER A 1 119 ? -0.962 -0.397 -14.446 1.00 81.31 119 SER A N 1
ATOM 952 C CA . SER A 1 119 ? -1.022 -1.246 -15.647 1.00 81.31 119 SER A CA 1
ATOM 953 C C . SER A 1 119 ? -1.387 -0.415 -16.873 1.00 81.31 119 SER A C 1
ATOM 955 O O . SER A 1 119 ? -0.628 -0.396 -17.832 1.00 81.31 119 SER A O 1
ATOM 957 N N . ASP A 1 120 ? -2.463 0.372 -16.785 1.00 80.00 120 ASP A N 1
ATOM 958 C CA . ASP A 1 120 ? -2.939 1.227 -17.876 1.00 80.00 120 ASP A CA 1
ATOM 959 C C . ASP A 1 120 ? -1.847 2.216 -18.320 1.00 80.00 120 ASP A C 1
ATOM 961 O O . ASP A 1 120 ? -1.653 2.464 -19.508 1.00 80.00 120 ASP A O 1
ATOM 965 N N . ARG A 1 121 ? -1.080 2.771 -17.368 1.00 79.44 121 ARG A N 1
ATOM 966 C CA . ARG A 1 121 ? 0.053 3.661 -17.673 1.00 79.44 121 ARG A CA 1
ATOM 967 C C . ARG A 1 121 ? 1.250 2.926 -18.264 1.00 79.44 121 ARG A C 1
ATOM 969 O O . ARG A 1 121 ? 1.902 3.474 -19.151 1.00 79.44 121 ARG A O 1
ATOM 976 N N . ALA A 1 122 ? 1.548 1.720 -17.786 1.00 70.12 122 ALA A N 1
ATOM 977 C CA . ALA A 1 122 ? 2.608 0.892 -18.352 1.00 70.12 122 ALA A CA 1
ATOM 978 C C . ALA A 1 122 ? 2.279 0.494 -19.801 1.00 70.12 122 ALA A C 1
ATOM 980 O O . ALA A 1 122 ? 3.139 0.601 -20.671 1.00 70.12 122 ALA A O 1
ATOM 981 N N . GLU A 1 123 ? 1.026 0.135 -20.078 1.00 64.31 123 GLU A N 1
ATOM 982 C CA . GLU A 1 123 ? 0.518 -0.176 -21.416 1.00 64.31 123 GLU A CA 1
ATOM 983 C C . GLU A 1 123 ? 0.476 1.066 -22.313 1.00 64.31 123 GLU A C 1
ATOM 985 O O . GLU A 1 123 ? 0.922 1.017 -23.456 1.00 64.31 123 GLU A O 1
ATOM 990 N N . ALA A 1 124 ? 0.030 2.217 -21.799 1.00 62.56 124 ALA A N 1
ATOM 991 C CA . ALA A 1 124 ? 0.046 3.474 -22.547 1.00 62.56 124 ALA A CA 1
ATOM 992 C C . ALA A 1 124 ? 1.473 3.914 -22.921 1.00 62.56 124 ALA A C 1
ATOM 994 O O . ALA A 1 124 ? 1.688 4.396 -24.033 1.00 62.56 124 ALA A O 1
ATOM 995 N N . GLY A 1 125 ? 2.451 3.703 -22.034 1.00 58.38 125 GLY A N 1
ATOM 996 C CA . GLY A 1 125 ? 3.873 3.890 -22.340 1.00 58.38 125 GLY A CA 1
ATOM 997 C C . GLY A 1 125 ? 4.436 2.824 -23.291 1.00 58.38 125 GLY A C 1
ATOM 998 O O . GLY A 1 125 ? 5.345 3.113 -24.067 1.00 58.38 125 GLY A O 1
ATOM 999 N N . GLY A 1 126 ? 3.869 1.614 -23.260 1.00 51.88 126 GLY A N 1
ATOM 1000 C CA . GLY A 1 126 ? 4.209 0.456 -24.091 1.00 51.88 126 GLY A CA 1
ATOM 1001 C C . GLY A 1 126 ? 3.536 0.410 -25.467 1.00 51.88 126 GLY A C 1
ATOM 1002 O O . GLY A 1 126 ? 3.977 -0.351 -26.316 1.00 51.88 126 GLY A O 1
ATOM 1003 N N . ARG A 1 127 ? 2.550 1.267 -25.773 1.00 42.72 127 ARG A N 1
ATOM 1004 C CA . ARG A 1 127 ? 1.964 1.366 -27.130 1.00 42.72 127 ARG A CA 1
ATOM 1005 C C . ARG A 1 127 ? 2.935 1.874 -28.207 1.00 42.72 127 ARG A C 1
ATOM 1007 O O . ARG A 1 127 ? 2.601 1.836 -29.383 1.00 42.72 127 ARG A O 1
ATOM 1014 N N . ARG A 1 128 ? 4.152 2.287 -27.830 1.00 42.72 128 ARG A N 1
ATOM 1015 C CA . ARG A 1 128 ? 5.287 2.463 -28.756 1.00 42.72 128 ARG A CA 1
ATOM 1016 C C . ARG A 1 128 ? 6.212 1.242 -28.855 1.00 42.72 128 ARG A C 1
ATOM 1018 O O . ARG A 1 128 ? 7.032 1.202 -29.762 1.00 42.72 128 ARG A O 1
ATOM 1025 N N . GLN A 1 129 ? 6.105 0.256 -27.961 1.00 38.38 129 GLN A N 1
ATOM 1026 C CA . GLN A 1 129 ? 6.934 -0.948 -27.991 1.00 38.38 129 GLN A CA 1
ATOM 1027 C C . GLN A 1 129 ? 6.288 -2.150 -27.265 1.00 38.38 129 GLN A C 1
ATOM 1029 O O . GLN A 1 129 ? 6.507 -2.364 -26.074 1.00 38.38 129 GLN A O 1
ATOM 1034 N N . LEU A 1 130 ? 5.586 -2.950 -28.076 1.00 35.12 130 LEU A N 1
ATOM 1035 C CA . LEU A 1 130 ? 5.215 -4.366 -27.936 1.00 35.12 130 LEU A CA 1
ATOM 1036 C C . LEU A 1 130 ? 4.147 -4.790 -26.906 1.00 35.12 130 LEU A C 1
ATOM 1038 O O . 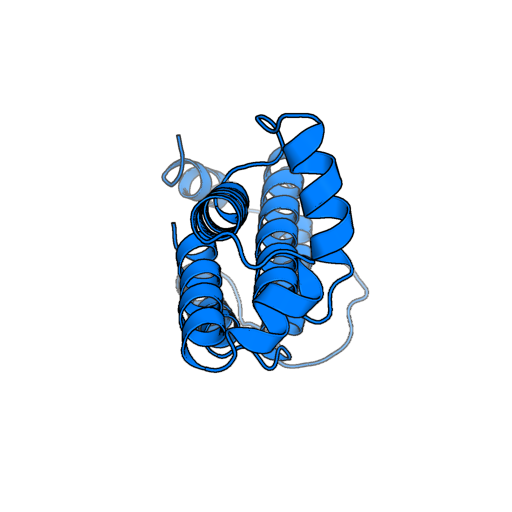LEU A 1 130 ? 4.134 -4.410 -25.739 1.00 35.12 130 LEU A O 1
ATOM 1042 N N . SER A 1 131 ? 3.270 -5.657 -27.409 1.00 40.72 131 SER A N 1
ATOM 1043 C CA . SER A 1 131 ? 2.111 -6.295 -26.793 1.00 40.72 131 SER A CA 1
ATOM 1044 C C . SER A 1 131 ? 2.417 -7.046 -25.495 1.00 40.72 131 SER A C 1
ATOM 1046 O O . SER A 1 131 ? 3.307 -7.892 -25.434 1.00 40.72 131 SER A O 1
ATOM 1048 N N . TRP A 1 132 ? 1.592 -6.763 -24.490 1.00 41.41 132 TRP A N 1
ATOM 1049 C CA . TRP A 1 132 ? 1.414 -7.492 -23.238 1.00 41.41 132 TRP A CA 1
ATOM 1050 C C . TRP A 1 132 ? 0.865 -8.909 -23.505 1.00 41.41 132 TRP A C 1
ATOM 1052 O O . TRP A 1 132 ? -0.258 -9.010 -24.004 1.00 41.41 132 TRP A O 1
ATOM 1062 N N . PRO A 1 133 ? 1.587 -10.006 -23.205 1.00 37.28 133 PRO A N 1
ATOM 1063 C CA . PRO A 1 133 ? 0.998 -11.335 -23.297 1.00 37.28 133 PRO A CA 1
ATOM 1064 C C . PRO A 1 133 ? 0.148 -11.608 -22.042 1.00 37.28 133 PRO A C 1
ATOM 1066 O O . PRO A 1 133 ? 0.609 -11.378 -20.916 1.00 37.28 133 PRO A O 1
ATOM 1069 N N . PRO A 1 134 ? -1.102 -12.077 -22.191 1.00 37.25 134 PRO A N 1
ATOM 1070 C CA . PRO A 1 134 ? -1.889 -12.547 -21.068 1.00 37.25 134 PRO A CA 1
ATOM 1071 C C . PRO A 1 134 ? -1.449 -13.973 -20.722 1.00 37.25 134 PRO A C 1
ATOM 1073 O O . PRO A 1 134 ? -1.561 -14.863 -21.552 1.00 37.25 134 PRO A O 1
ATOM 1076 N N . GLY A 1 135 ? -1.009 -14.185 -19.484 1.00 38.59 135 GLY A N 1
ATOM 1077 C CA . GLY A 1 135 ? -0.952 -15.522 -18.892 1.00 38.59 135 GLY A CA 1
ATOM 1078 C C . GLY A 1 135 ? 0.262 -16.371 -19.276 1.00 38.59 135 GLY A C 1
ATOM 1079 O O . GLY A 1 135 ? 0.431 -16.790 -20.410 1.00 38.59 135 GLY A O 1
ATOM 1080 N N . ASP A 1 136 ? 1.025 -16.674 -18.229 1.00 37.97 136 ASP A N 1
ATOM 1081 C CA . ASP A 1 136 ? 1.740 -17.928 -18.006 1.00 37.97 136 ASP A CA 1
ATOM 1082 C C . ASP A 1 136 ? 3.100 -18.174 -18.692 1.00 37.97 136 ASP A C 1
ATOM 1084 O O . ASP A 1 136 ? 3.258 -18.249 -19.903 1.00 37.97 136 ASP A O 1
ATOM 1088 N N . ASN A 1 137 ? 4.074 -18.414 -17.803 1.00 32.56 137 ASN A N 1
ATOM 1089 C CA . ASN A 1 137 ? 5.409 -18.979 -17.999 1.00 32.56 137 ASN A CA 1
ATOM 1090 C C . ASN A 1 137 ? 6.536 -18.032 -18.477 1.00 32.56 137 ASN A C 1
ATOM 1092 O O . ASN A 1 137 ? 6.648 -17.686 -19.648 1.00 32.56 137 ASN A O 1
ATOM 1096 N N . TYR A 1 138 ? 7.441 -17.676 -17.553 1.00 38.62 138 TYR A N 1
ATOM 1097 C CA . TYR A 1 138 ? 8.751 -17.097 -17.879 1.00 38.62 138 TYR A CA 1
ATOM 1098 C C . TYR A 1 138 ? 9.829 -18.180 -17.754 1.00 38.62 138 TYR A C 1
ATOM 1100 O O . TYR A 1 138 ? 10.241 -18.515 -16.642 1.00 38.62 138 TYR A O 1
ATOM 1108 N N . PRO A 1 139 ? 10.346 -18.667 -18.889 1.00 33.88 139 PRO A N 1
ATOM 1109 C CA . PRO A 1 139 ? 11.793 -18.747 -19.030 1.00 33.88 139 PRO A CA 1
ATOM 1110 C C . PRO A 1 139 ? 12.252 -18.242 -20.408 1.00 33.88 139 PRO A C 1
ATOM 1112 O O . PRO A 1 139 ? 11.749 -18.661 -21.443 1.00 33.88 139 PRO A O 1
ATOM 1115 N N . GLY A 1 140 ? 13.284 -17.393 -20.420 1.00 29.34 140 GLY A N 1
ATOM 1116 C CA . GLY A 1 140 ? 14.157 -17.242 -21.589 1.00 29.34 140 GLY A CA 1
ATOM 1117 C C . GLY A 1 140 ? 14.047 -15.942 -22.397 1.00 29.34 140 GLY A C 1
ATOM 1118 O O . GLY A 1 140 ? 13.158 -15.762 -23.216 1.00 29.34 140 GLY A O 1
ATOM 1119 N N . ARG A 1 141 ? 15.092 -15.115 -22.231 1.00 29.08 141 ARG A N 1
ATOM 1120 C CA . ARG A 1 141 ? 15.908 -14.486 -23.291 1.00 29.08 141 ARG A CA 1
ATOM 1121 C C . ARG A 1 141 ? 15.176 -13.718 -24.401 1.00 29.08 141 ARG A C 1
ATOM 1123 O O . ARG A 1 141 ? 14.816 -14.345 -25.379 1.00 29.08 141 ARG A O 1
ATOM 1130 N N . TRP A 1 142 ? 15.250 -12.376 -24.393 1.00 30.08 142 TRP A N 1
ATOM 1131 C CA . TRP A 1 142 ? 15.363 -11.573 -25.632 1.00 30.08 142 TRP A CA 1
ATOM 1132 C C . TRP A 1 142 ? 16.216 -10.303 -25.455 1.00 30.08 142 TRP A C 1
ATOM 1134 O O . TRP A 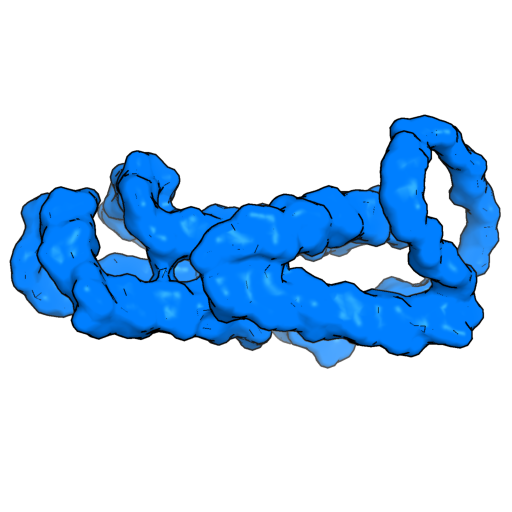1 142 ? 16.145 -9.611 -24.442 1.00 30.08 142 TRP A O 1
ATOM 1144 N N . ARG A 1 143 ? 17.069 -10.050 -26.461 1.00 28.95 143 ARG A N 1
ATOM 1145 C CA . ARG A 1 143 ? 18.098 -8.998 -26.548 1.00 28.95 143 ARG A CA 1
ATOM 1146 C C . ARG A 1 143 ? 17.575 -7.696 -27.177 1.00 28.95 143 ARG A C 1
ATOM 1148 O O . ARG A 1 143 ? 16.789 -7.736 -28.111 1.00 28.95 143 ARG A O 1
ATOM 1155 N N . ARG A 1 144 ? 18.267 -6.615 -26.784 1.00 31.05 144 ARG A N 1
ATOM 1156 C CA . ARG A 1 144 ? 18.563 -5.342 -27.479 1.00 31.05 144 ARG A CA 1
ATOM 1157 C C . ARG A 1 144 ? 17.422 -4.338 -27.712 1.00 31.05 144 ARG A C 1
ATOM 1159 O O . ARG A 1 144 ? 16.683 -4.416 -28.678 1.00 31.05 144 ARG A O 1
ATOM 1166 N N . GLY A 1 145 ? 17.512 -3.258 -26.929 1.00 32.16 145 GLY A N 1
ATOM 1167 C CA . GLY A 1 145 ? 17.738 -1.923 -27.491 1.00 32.16 145 GLY A CA 1
ATOM 1168 C C . GLY A 1 145 ? 16.559 -0.958 -27.419 1.00 32.16 145 GLY A C 1
ATOM 1169 O O . GLY A 1 145 ? 15.758 -0.916 -28.342 1.00 32.16 145 GLY A O 1
ATOM 1170 N N . ASN A 1 146 ? 16.515 -0.106 -26.387 1.00 31.44 146 ASN A N 1
ATOM 1171 C CA . ASN A 1 146 ? 16.596 1.347 -26.598 1.00 31.44 146 ASN A CA 1
ATOM 1172 C C . ASN A 1 146 ? 16.628 2.157 -25.290 1.00 31.44 146 ASN A C 1
ATOM 1174 O O . ASN A 1 146 ? 15.804 2.002 -24.393 1.00 31.44 146 ASN A O 1
ATOM 1178 N N . VAL A 1 147 ? 17.588 3.081 -25.239 1.00 35.38 147 VAL A N 1
ATOM 1179 C CA . VAL A 1 147 ? 18.084 3.849 -24.078 1.00 35.38 147 VAL A CA 1
ATOM 1180 C C . VAL A 1 147 ? 17.197 5.068 -23.730 1.00 35.38 147 VAL A C 1
ATOM 1182 O O . VAL A 1 147 ? 17.525 5.880 -22.872 1.00 35.38 147 VAL A O 1
ATOM 1185 N N . LEU A 1 148 ? 16.020 5.210 -24.345 1.00 34.97 148 LEU A N 1
ATOM 1186 C CA . LEU A 1 148 ? 15.164 6.397 -24.178 1.00 34.97 148 LEU A CA 1
ATOM 1187 C C . LEU A 1 148 ? 14.198 6.338 -22.984 1.00 34.97 148 LEU A C 1
ATOM 1189 O O . LEU A 1 148 ? 13.695 7.376 -22.557 1.00 34.97 148 LEU A O 1
ATOM 1193 N N . MET A 1 149 ? 13.959 5.161 -22.396 1.00 30.33 149 MET A N 1
ATOM 1194 C CA . MET A 1 149 ? 12.968 5.014 -21.317 1.00 30.33 149 MET A CA 1
ATOM 1195 C C . MET A 1 149 ? 13.500 5.449 -19.938 1.00 30.33 149 MET A C 1
ATOM 1197 O O . MET A 1 149 ? 12.719 5.836 -19.070 1.00 30.33 149 MET A O 1
ATOM 1201 N N . VAL A 1 150 ? 14.828 5.482 -19.765 1.00 34.38 150 VAL A N 1
ATOM 1202 C CA . VAL A 1 150 ? 15.498 5.911 -18.521 1.00 34.38 150 VAL A CA 1
ATOM 1203 C C . VAL A 1 150 ? 15.329 7.421 -18.284 1.00 34.38 150 VAL A C 1
ATOM 1205 O O . VAL A 1 150 ? 15.213 7.856 -17.142 1.00 34.38 150 VAL A O 1
ATOM 1208 N N . ARG A 1 151 ? 15.188 8.233 -19.345 1.00 31.88 151 ARG A N 1
ATOM 1209 C CA . ARG A 1 151 ? 14.961 9.688 -19.223 1.00 31.88 151 ARG A CA 1
ATOM 1210 C C . ARG A 1 151 ? 13.559 10.061 -18.734 1.00 31.88 151 ARG A C 1
ATOM 1212 O O . ARG A 1 151 ? 13.407 11.096 -18.097 1.00 31.88 151 ARG A O 1
ATOM 1219 N N . VAL A 1 152 ? 12.546 9.224 -18.964 1.00 34.25 152 VAL A N 1
ATOM 1220 C CA . VAL A 1 152 ? 11.174 9.497 -18.486 1.00 34.25 152 VAL A CA 1
ATOM 1221 C C . VAL A 1 152 ? 11.020 9.136 -17.001 1.00 34.25 152 VAL A C 1
ATOM 1223 O O . VAL A 1 152 ? 10.182 9.707 -16.307 1.00 34.25 152 VAL A O 1
ATOM 1226 N N . MET A 1 153 ? 11.877 8.251 -16.478 1.00 32.44 153 MET A N 1
ATOM 1227 C CA . MET A 1 153 ? 11.884 7.856 -15.063 1.00 32.44 153 MET A CA 1
ATOM 1228 C C . MET A 1 153 ? 12.456 8.935 -14.126 1.00 32.44 153 MET A C 1
ATOM 1230 O O . MET A 1 153 ? 12.130 8.929 -12.942 1.00 32.44 153 MET A O 1
ATOM 1234 N N . PHE A 1 154 ? 13.223 9.897 -14.654 1.00 30.27 154 PHE A N 1
ATOM 1235 C CA . PHE A 1 154 ? 13.827 11.002 -13.891 1.00 30.27 154 PHE A CA 1
ATOM 1236 C C . PHE A 1 154 ? 12.908 12.214 -13.662 1.00 30.27 154 PHE A C 1
ATOM 1238 O O . PHE A 1 154 ? 13.267 13.114 -12.912 1.00 30.27 154 PHE A O 1
ATOM 1245 N N . LEU A 1 155 ? 11.716 12.253 -14.264 1.00 33.09 155 LEU A N 1
ATOM 1246 C CA . LEU A 1 155 ? 10.832 13.427 -14.196 1.00 33.09 155 LEU A CA 1
ATOM 1247 C C . LEU A 1 155 ? 9.808 13.401 -13.052 1.00 33.09 155 LEU A C 1
ATOM 1249 O O . LEU A 1 155 ? 8.987 14.309 -12.964 1.00 33.09 155 LEU A O 1
ATOM 1253 N N . PHE A 1 156 ? 9.815 12.387 -12.182 1.00 28.55 156 PHE A N 1
ATOM 1254 C CA . PHE A 1 156 ? 8.701 12.191 -11.246 1.00 28.55 156 PHE A CA 1
ATOM 1255 C C . PHE A 1 156 ? 9.037 12.034 -9.764 1.00 28.55 156 PHE A C 1
ATOM 1257 O O . PHE A 1 156 ? 8.107 11.758 -9.006 1.00 28.55 156 PHE A O 1
ATOM 1264 N N . PHE A 1 157 ? 10.278 12.254 -9.309 1.00 22.72 157 PHE A N 1
ATOM 1265 C CA . PHE A 1 157 ? 10.539 12.420 -7.871 1.00 22.72 157 PHE A CA 1
ATOM 1266 C C . PHE A 1 157 ? 11.895 13.109 -7.583 1.00 22.72 157 PHE A C 1
ATOM 1268 O O . PHE A 1 157 ? 12.913 12.564 -8.011 1.00 22.72 157 PHE A O 1
ATOM 1275 N N . PRO A 1 158 ? 11.925 14.267 -6.889 1.00 31.67 158 PRO A N 1
ATOM 1276 C CA . PRO A 1 158 ? 13.113 14.771 -6.192 1.00 31.67 158 PRO A CA 1
ATOM 1277 C C . PRO A 1 158 ? 13.408 13.989 -4.900 1.00 31.67 158 PRO A C 1
ATOM 1279 O O . PRO A 1 158 ? 12.464 13.396 -4.321 1.00 31.67 158 PRO A O 1
#

Radius of gyration: 18.15 Å; chains: 1; bounding box: 36×34×52 Å